Protein AF-A0A7N2L8V3-F1 (afdb_monomer)

pLDDT: mean 88.45, std 13.87, range [44.38, 98.62]

Radius of gyration: 23.27 Å; Cα contacts (8 Å, |Δi|>4): 19; chains: 1; bounding box: 36×37×77 Å

InterPro domains:
  IPR044660 Transcription factor IBH1-like [PTHR33124] (14-71)

Secondary structure (DSSP, 8-state):
--HHHHHHHHHHHHHHHHHHHHHHHHHHHHHHHHHHSTT-TT--HHHHHHHHHHHHHHHHHHHHHHHHHHHHS--

Mean predicted aligned error: 7.68 Å

Nearest PDB structures (foldseek):
  5j2l-assembly1_B  TM=4.534E-01  e=7.992E+00  synthetic construct
  6o35-assembly1_B-2  TM=3.439E-01  e=5.558E+00  synthetic construct
  6o35-assembly1_A  TM=3.434E-01  e=8.594E+00  synthetic construct

Sequence (75 aa):
MCSNGCKEFAKVKCRRRRRQAARGAVKMKVKKLQRLVPGGEGLNPDRLFLRTADYILHLRLQVDVLQTLSKISKP

Solvent-accessible surface area (backbone atoms only — not comparable to full-atom values): 4305 Å² total; per-residue (Å²): 142,75,78,65,59,64,56,53,54,52,53,52,54,52,53,52,53,53,52,51,52,51,52,51,52,49,54,52,51,52,56,53,47,22,75,71,35,89,88,19,65,90,51,56,69,72,60,34,52,54,54,42,53,54,49,53,52,51,52,50,52,53,51,52,51,53,52,51,52,54,58,69,69,51,130

Structure (mmCIF, N/CA/C/O backbone):
data_AF-A0A7N2L8V3-F1
#
_entry.id   AF-A0A7N2L8V3-F1
#
loop_
_atom_site.group_PDB
_atom_site.id
_atom_site.type_symbol
_atom_site.label_atom_id
_atom_site.label_alt_id
_atom_site.label_comp_id
_atom_site.label_asym_id
_atom_site.label_entity_id
_atom_site.label_seq_id
_atom_site.pdbx_PDB_ins_code
_atom_site.Cartn_x
_atom_site.Cartn_y
_atom_site.Cartn_z
_atom_site.occupancy
_atom_site.B_iso_or_equiv
_atom_site.auth_seq_id
_atom_site.auth_comp_id
_atom_site.auth_asym_id
_atom_site.auth_atom_id
_atom_site.pdbx_PDB_model_num
ATOM 1 N N . MET A 1 1 ? 21.532 25.547 -43.080 1.00 44.38 1 MET A N 1
ATOM 2 C CA . MET A 1 1 ? 20.261 25.296 -42.362 1.00 44.38 1 MET A CA 1
ATOM 3 C C . MET A 1 1 ? 20.342 23.928 -41.686 1.00 44.38 1 MET A C 1
ATOM 5 O O . MET A 1 1 ? 20.293 22.960 -42.416 1.00 44.38 1 MET A O 1
ATOM 9 N N . CYS A 1 2 ? 20.533 23.819 -40.359 1.00 50.59 2 CYS A N 1
ATOM 10 C CA . CYS A 1 2 ? 20.460 22.530 -39.620 1.00 50.59 2 CYS A CA 1
ATOM 11 C C . CYS A 1 2 ? 20.222 22.694 -38.097 1.00 50.59 2 CYS A C 1
ATOM 13 O O . CYS A 1 2 ? 20.586 21.836 -37.299 1.00 50.59 2 CYS A O 1
ATOM 15 N N . SER A 1 3 ? 19.612 23.794 -37.647 1.00 58.28 3 SER A N 1
ATOM 16 C CA . SER A 1 3 ? 19.549 24.118 -36.207 1.00 58.28 3 SER A CA 1
ATOM 17 C C . SER A 1 3 ? 18.364 23.481 -35.460 1.00 58.28 3 SER A C 1
ATOM 19 O O . SER A 1 3 ? 18.367 23.437 -34.229 1.00 58.28 3 SER A O 1
ATOM 21 N N . ASN A 1 4 ? 17.359 22.960 -36.178 1.00 60.69 4 ASN A N 1
ATOM 22 C CA . ASN A 1 4 ? 16.141 22.400 -35.569 1.00 60.69 4 ASN A CA 1
ATOM 23 C C . ASN A 1 4 ? 16.258 20.915 -35.185 1.00 60.69 4 ASN A C 1
ATOM 25 O O . ASN A 1 4 ? 15.618 20.495 -34.223 1.00 60.69 4 ASN A O 1
ATOM 29 N N . GLY A 1 5 ? 17.118 20.135 -35.853 1.00 59.78 5 GLY A N 1
ATOM 30 C CA . GLY A 1 5 ? 17.300 18.710 -35.545 1.00 59.78 5 GLY A CA 1
ATOM 31 C C . GLY A 1 5 ? 17.851 18.484 -34.133 1.00 59.78 5 GLY A C 1
ATOM 32 O O . GLY A 1 5 ? 17.253 17.771 -33.330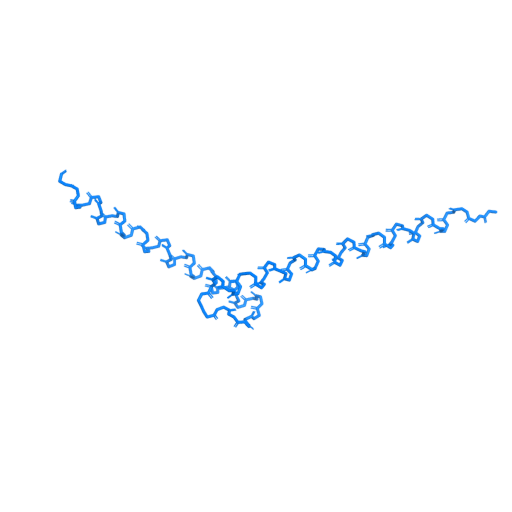 1.00 59.78 5 GLY A O 1
ATOM 33 N N . CYS A 1 6 ? 18.944 19.164 -33.776 1.00 61.84 6 CYS A N 1
ATOM 34 C CA . CYS A 1 6 ? 19.601 18.993 -32.475 1.00 61.84 6 CYS A CA 1
ATOM 35 C C . CYS A 1 6 ? 18.696 19.338 -31.275 1.00 61.84 6 CYS A C 1
ATOM 37 O O . CYS A 1 6 ? 18.756 18.659 -30.245 1.00 61.84 6 CYS A O 1
ATOM 39 N N . LYS A 1 7 ? 17.824 20.353 -31.403 1.00 63.72 7 LYS A N 1
ATOM 40 C CA . LYS A 1 7 ? 16.872 20.746 -30.346 1.00 63.72 7 LYS A CA 1
ATOM 41 C C . LYS A 1 7 ? 15.803 19.675 -30.109 1.00 63.72 7 LYS A C 1
ATOM 43 O O . LYS A 1 7 ? 15.519 19.342 -28.955 1.00 63.72 7 LYS A O 1
ATOM 48 N N . GLU A 1 8 ? 15.266 19.086 -31.174 1.00 64.25 8 GLU A N 1
ATOM 49 C CA . GLU A 1 8 ? 14.249 18.033 -31.075 1.00 64.25 8 GLU A CA 1
ATOM 50 C C . GLU A 1 8 ? 14.827 16.731 -30.490 1.00 64.25 8 GLU A C 1
ATOM 52 O O . GLU A 1 8 ? 14.239 16.147 -29.571 1.00 64.25 8 GLU A O 1
ATOM 57 N N . PHE A 1 9 ? 16.040 16.328 -30.893 1.00 61.34 9 PHE A N 1
ATOM 58 C CA . PHE A 1 9 ? 16.730 15.170 -30.304 1.00 61.34 9 PHE A CA 1
ATOM 59 C C . PHE A 1 9 ? 17.017 15.351 -28.801 1.00 61.34 9 PHE A C 1
ATOM 61 O O . PHE A 1 9 ? 16.809 14.421 -28.008 1.00 61.34 9 PHE A O 1
ATOM 68 N N . AL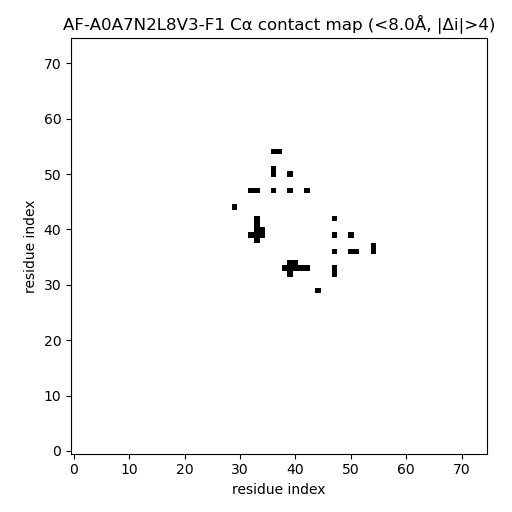A A 1 10 ? 17.430 16.549 -28.371 1.00 72.25 10 ALA A N 1
ATOM 69 C CA . ALA A 1 10 ? 17.645 16.857 -26.955 1.00 72.25 10 ALA A CA 1
ATOM 70 C C . ALA A 1 10 ? 16.341 16.770 -26.135 1.00 72.25 10 ALA A C 1
ATOM 72 O O . ALA A 1 10 ? 16.321 16.194 -25.037 1.00 72.25 10 ALA A O 1
ATOM 73 N N . LYS A 1 11 ? 15.226 17.264 -26.690 1.00 72.62 11 LYS A N 1
ATOM 74 C CA . LYS A 1 11 ? 13.891 17.222 -26.070 1.00 72.62 11 LYS A CA 1
ATOM 75 C C . LYS A 1 11 ? 13.397 15.782 -25.884 1.00 72.62 11 LYS A C 1
ATOM 77 O O . LYS A 1 11 ? 12.912 15.428 -24.803 1.00 72.62 11 LYS A O 1
ATOM 82 N N . VAL A 1 12 ? 13.587 14.919 -26.886 1.00 79.00 12 VAL A N 1
ATOM 83 C CA . VAL A 1 12 ? 13.246 13.485 -26.813 1.00 79.00 12 VAL A CA 1
ATOM 84 C C . VAL A 1 12 ? 14.113 12.752 -25.781 1.00 79.00 12 VAL A C 1
ATOM 86 O O . VAL A 1 12 ? 13.588 11.980 -24.970 1.00 79.00 12 VAL A O 1
ATOM 89 N N . LYS A 1 13 ? 15.424 13.025 -25.738 1.00 78.12 13 LYS A N 1
ATOM 90 C CA . LYS A 1 13 ? 16.357 12.420 -24.768 1.00 78.12 13 LYS A CA 1
ATOM 91 C C . LYS A 1 13 ? 16.007 12.788 -23.321 1.00 78.12 13 LYS A C 1
ATOM 93 O O . LYS A 1 13 ? 15.988 11.909 -22.457 1.00 78.12 13 LYS A O 1
ATOM 98 N N . CYS A 1 14 ? 15.655 14.047 -23.057 1.00 73.81 14 CYS A N 1
ATOM 99 C CA . CYS A 1 14 ? 15.204 14.494 -21.735 1.00 73.81 14 CYS A CA 1
ATOM 100 C C . CYS A 1 14 ? 13.895 13.802 -21.311 1.00 73.81 14 CYS A C 1
ATOM 102 O O . CYS A 1 14 ? 13.798 13.274 -20.199 1.00 73.81 14 CYS A O 1
ATOM 104 N N . ARG A 1 15 ? 12.912 13.705 -22.220 1.00 77.50 15 ARG A N 1
ATOM 105 C CA . ARG A 1 15 ? 11.651 12.982 -21.969 1.00 77.50 15 ARG A CA 1
ATOM 106 C C . ARG A 1 15 ? 11.883 11.508 -21.627 1.00 77.50 15 ARG A C 1
ATOM 108 O O . ARG A 1 15 ? 11.268 10.999 -20.691 1.00 77.50 15 ARG A O 1
ATOM 115 N N . ARG A 1 16 ? 12.788 10.825 -22.338 1.00 80.69 16 ARG A N 1
ATOM 116 C CA . ARG A 1 16 ? 13.150 9.426 -22.042 1.00 80.69 16 ARG A CA 1
ATOM 117 C C . ARG A 1 16 ? 13.772 9.274 -20.651 1.00 80.69 16 ARG A C 1
ATOM 119 O O . ARG A 1 16 ? 13.324 8.413 -19.897 1.00 80.69 16 ARG A O 1
ATOM 126 N N . ARG A 1 17 ? 14.721 10.143 -20.279 1.00 81.94 17 ARG A N 1
ATOM 127 C CA . ARG A 1 17 ? 15.339 10.143 -18.938 1.00 81.94 17 ARG A CA 1
ATOM 128 C C . ARG A 1 17 ? 14.306 10.336 -17.827 1.00 81.94 17 ARG A C 1
ATOM 130 O O . ARG A 1 17 ? 14.29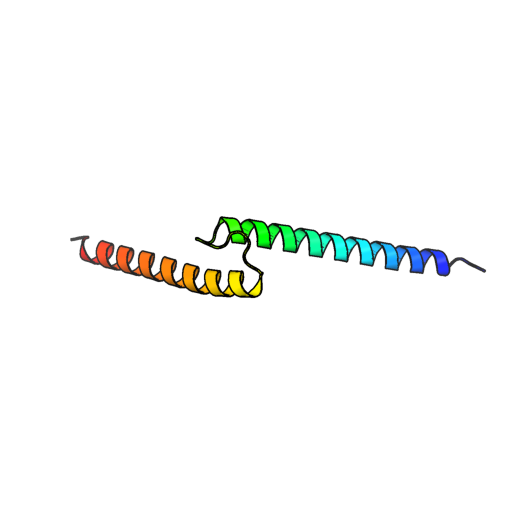1 9.565 -16.874 1.00 81.94 17 ARG A O 1
ATOM 137 N N . ARG A 1 18 ? 13.389 11.299 -17.981 1.00 84.00 18 ARG A N 1
ATOM 138 C CA . ARG A 1 18 ? 12.307 11.537 -17.005 1.00 84.00 18 ARG A CA 1
ATOM 139 C C . ARG A 1 18 ? 11.406 10.314 -16.827 1.00 84.00 18 ARG A C 1
ATOM 141 O O . ARG A 1 18 ? 11.092 9.948 -15.700 1.00 84.00 18 ARG A O 1
ATOM 148 N N . ARG A 1 19 ? 11.031 9.641 -17.921 1.00 85.25 19 ARG A N 1
ATOM 149 C CA . ARG A 1 19 ? 10.227 8.405 -17.861 1.00 85.25 19 ARG A CA 1
ATOM 150 C C . ARG A 1 19 ? 10.960 7.271 -17.143 1.00 85.25 19 ARG A C 1
ATOM 152 O O . ARG A 1 19 ? 10.343 6.554 -16.362 1.00 85.25 19 ARG A O 1
ATOM 159 N N . GLN A 1 20 ? 12.259 7.110 -17.387 1.00 89.31 20 GLN A N 1
ATOM 160 C CA . GLN A 1 20 ? 13.076 6.107 -16.697 1.00 89.31 20 GLN A CA 1
ATOM 161 C C . GLN A 1 20 ? 13.186 6.407 -15.197 1.00 89.31 20 GLN A C 1
ATOM 163 O O . GLN A 1 20 ? 12.980 5.504 -14.389 1.00 89.31 20 GLN A O 1
ATOM 168 N N . ALA A 1 21 ? 13.408 7.671 -14.825 1.00 90.12 21 ALA A N 1
ATOM 169 C CA . ALA A 1 21 ? 13.425 8.098 -13.428 1.00 90.12 21 ALA A CA 1
ATOM 170 C C . ALA A 1 21 ? 12.081 7.826 -12.727 1.00 90.12 21 ALA A C 1
ATOM 172 O O . ALA A 1 21 ? 12.061 7.250 -11.641 1.00 90.12 21 ALA A O 1
ATOM 173 N N . ALA A 1 22 ? 10.955 8.146 -13.378 1.00 91.19 22 ALA A N 1
ATOM 174 C CA . ALA A 1 22 ? 9.622 7.864 -12.846 1.00 91.19 22 ALA A CA 1
ATOM 175 C C . ALA A 1 22 ? 9.387 6.358 -12.632 1.00 91.19 22 ALA A C 1
ATOM 177 O O . ALA A 1 22 ? 8.931 5.947 -11.566 1.00 91.19 22 ALA A O 1
ATOM 178 N N . ARG A 1 23 ? 9.767 5.514 -13.602 1.00 91.75 23 ARG A N 1
ATOM 179 C CA . ARG A 1 23 ? 9.693 4.047 -13.463 1.00 91.75 23 ARG A CA 1
ATOM 180 C C . ARG A 1 23 ? 10.558 3.536 -12.309 1.00 91.75 23 ARG A C 1
ATOM 182 O O . ARG A 1 23 ? 10.109 2.682 -11.547 1.00 91.75 23 ARG A O 1
ATOM 189 N N . GLY A 1 24 ? 11.768 4.076 -12.154 1.00 93.81 24 GLY A N 1
ATOM 190 C CA . GLY A 1 24 ? 12.652 3.763 -11.030 1.00 93.81 24 GLY A CA 1
ATOM 191 C C . GLY A 1 24 ? 12.020 4.112 -9.681 1.00 93.81 24 GLY A C 1
ATOM 192 O O . GLY A 1 24 ? 11.995 3.276 -8.779 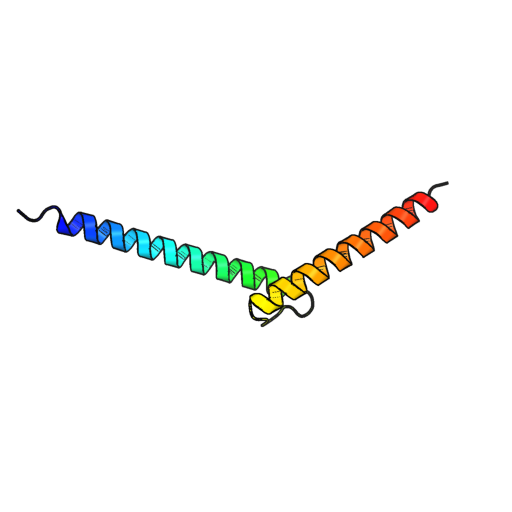1.00 93.81 24 GLY A O 1
ATOM 193 N N . ALA A 1 25 ? 11.424 5.301 -9.567 1.00 95.56 25 ALA A N 1
ATOM 194 C CA . ALA A 1 25 ? 10.737 5.741 -8.354 1.00 95.56 25 ALA A CA 1
ATOM 195 C C . ALA A 1 25 ? 9.540 4.843 -7.995 1.00 95.56 25 ALA A C 1
ATOM 197 O O . ALA A 1 25 ? 9.379 4.472 -6.830 1.00 95.56 25 ALA A O 1
ATOM 198 N N . VAL A 1 26 ? 8.731 4.440 -8.982 1.00 95.38 26 VAL A N 1
ATOM 199 C CA . VAL A 1 26 ? 7.616 3.501 -8.768 1.00 95.38 26 VAL A CA 1
ATOM 200 C C . VAL A 1 26 ? 8.134 2.151 -8.275 1.00 95.38 26 VAL A C 1
ATOM 202 O O . VAL A 1 26 ? 7.634 1.641 -7.275 1.00 95.38 26 VAL A O 1
ATOM 205 N N . LYS A 1 27 ? 9.188 1.603 -8.893 1.00 95.25 27 LYS A N 1
ATOM 206 C CA . LYS A 1 27 ? 9.790 0.330 -8.465 1.00 95.25 27 LYS A CA 1
ATOM 207 C C . LYS A 1 27 ? 10.279 0.383 -7.013 1.00 95.25 27 LYS A C 1
ATOM 209 O O . LYS A 1 27 ? 10.080 -0.574 -6.268 1.00 95.25 27 LYS A O 1
ATOM 214 N N . MET A 1 28 ? 10.873 1.502 -6.593 1.00 96.62 28 MET A N 1
ATOM 215 C CA . MET A 1 28 ? 11.304 1.701 -5.204 1.00 96.62 28 MET A CA 1
ATOM 216 C C . MET A 1 28 ? 10.123 1.783 -4.231 1.00 96.62 28 MET A C 1
ATOM 218 O O . MET A 1 28 ? 10.177 1.184 -3.158 1.00 96.62 28 MET A O 1
ATOM 222 N N . LYS A 1 29 ? 9.037 2.470 -4.608 1.00 96.69 29 LYS A N 1
ATOM 223 C CA . LYS A 1 29 ? 7.806 2.537 -3.803 1.00 96.69 29 LYS A CA 1
ATOM 224 C C . LYS A 1 29 ? 7.147 1.164 -3.654 1.00 96.69 29 LYS A C 1
ATOM 226 O O . LYS A 1 29 ? 6.782 0.806 -2.540 1.00 96.69 29 LYS A O 1
ATOM 231 N N . VAL A 1 30 ? 7.067 0.383 -4.733 1.00 97.06 30 VAL A N 1
ATOM 232 C CA . VAL A 1 30 ? 6.539 -0.992 -4.700 1.00 97.06 30 VAL A CA 1
ATOM 233 C C . VAL A 1 30 ? 7.387 -1.869 -3.779 1.00 97.06 30 VAL A C 1
ATOM 235 O O . VAL A 1 30 ? 6.836 -2.500 -2.887 1.00 97.06 30 VAL A O 1
ATOM 238 N N . LYS A 1 31 ? 8.723 -1.836 -3.898 1.00 97.12 31 LYS A N 1
ATOM 239 C CA . LYS A 1 31 ? 9.614 -2.573 -2.983 1.00 97.12 31 LYS A CA 1
ATOM 240 C C . LYS A 1 31 ? 9.427 -2.176 -1.520 1.00 97.12 31 LYS A C 1
ATOM 242 O O . LYS A 1 31 ? 9.453 -3.029 -0.640 1.00 97.12 31 LYS A O 1
ATOM 247 N N . LYS A 1 32 ? 9.251 -0.881 -1.246 1.00 97.69 32 LYS A N 1
ATOM 248 C CA . LYS A 1 32 ? 8.982 -0.410 0.117 1.00 97.69 32 LYS A CA 1
ATOM 249 C C . LYS A 1 32 ? 7.647 -0.952 0.628 1.00 97.69 32 LYS A C 1
ATOM 251 O O . LYS A 1 32 ? 7.586 -1.396 1.766 1.00 97.69 32 LYS A O 1
ATOM 256 N N . LEU A 1 33 ? 6.614 -0.955 -0.211 1.00 98.06 33 LEU A N 1
ATOM 257 C CA . LEU A 1 33 ? 5.303 -1.489 0.145 1.00 98.06 33 LEU A CA 1
ATOM 258 C C . LEU A 1 33 ? 5.351 -3.000 0.423 1.00 98.06 33 LEU A C 1
ATOM 260 O O . LEU A 1 33 ? 4.804 -3.436 1.427 1.00 98.06 33 LEU A O 1
ATOM 264 N N . GLN A 1 34 ? 6.077 -3.775 -0.389 1.00 97.62 34 GLN A N 1
ATOM 265 C CA . GLN A 1 34 ? 6.281 -5.217 -0.177 1.00 97.62 34 GLN A CA 1
ATOM 266 C C . GLN A 1 34 ? 6.853 -5.542 1.211 1.00 97.62 34 GLN A C 1
ATOM 268 O O . GLN A 1 34 ? 6.441 -6.523 1.816 1.00 97.62 34 GLN A O 1
ATOM 273 N N . ARG A 1 35 ? 7.759 -4.702 1.730 1.00 97.31 35 ARG A N 1
ATOM 274 C CA . ARG A 1 35 ? 8.354 -4.866 3.069 1.00 97.31 35 ARG A CA 1
ATOM 275 C C . ARG A 1 35 ? 7.425 -4.462 4.214 1.00 97.31 35 ARG A C 1
ATOM 277 O O . ARG A 1 35 ? 7.624 -4.907 5.336 1.00 97.31 35 ARG A O 1
ATOM 284 N N . LEU A 1 36 ? 6.467 -3.572 3.957 1.00 97.50 36 LEU A N 1
ATOM 285 C CA . LEU A 1 36 ? 5.528 -3.080 4.972 1.00 97.50 36 LEU A CA 1
ATOM 286 C C . LEU A 1 36 ? 4.315 -3.996 5.138 1.00 97.50 36 LEU A C 1
ATOM 288 O O . LEU A 1 36 ? 3.723 -4.043 6.213 1.00 97.50 36 LEU A O 1
ATOM 292 N N . VAL A 1 37 ? 3.915 -4.675 4.066 1.00 97.38 37 VAL A N 1
ATOM 293 C CA . VAL A 1 37 ? 2.719 -5.516 4.042 1.00 97.38 37 VAL A CA 1
ATOM 294 C C . VAL A 1 37 ? 3.097 -6.935 4.477 1.00 97.38 37 VAL A C 1
ATOM 296 O O . VAL A 1 37 ? 3.956 -7.547 3.838 1.00 97.38 37 VAL A O 1
ATOM 299 N N . PRO A 1 38 ? 2.453 -7.506 5.510 1.00 96.44 38 PRO A N 1
ATOM 300 C CA . PRO A 1 38 ? 2.697 -8.885 5.920 1.00 96.44 38 PRO A CA 1
ATOM 301 C C . PRO A 1 38 ? 2.434 -9.876 4.779 1.00 96.44 38 PRO A C 1
ATOM 303 O O . PRO A 1 38 ? 1.340 -9.913 4.204 1.00 96.44 38 PRO A O 1
ATOM 306 N N . GLY A 1 39 ? 3.448 -10.683 4.450 1.00 94.75 39 GLY A N 1
ATOM 307 C CA . GLY A 1 39 ? 3.414 -11.603 3.306 1.00 94.75 39 GLY A CA 1
ATOM 308 C C . GLY A 1 39 ? 3.466 -10.909 1.937 1.00 94.75 39 GLY A C 1
ATOM 309 O O . GLY A 1 39 ? 3.121 -11.522 0.932 1.00 94.75 39 GLY A O 1
ATOM 310 N N . GLY A 1 40 ? 3.851 -9.629 1.891 1.00 94.38 40 GLY A N 1
ATOM 311 C CA . GLY A 1 40 ? 3.932 -8.822 0.674 1.00 94.38 40 GLY A CA 1
ATOM 312 C C . GLY A 1 40 ? 5.217 -9.005 -0.137 1.00 94.38 40 GLY A C 1
ATOM 313 O O . GLY A 1 40 ? 5.285 -8.563 -1.286 1.00 94.38 40 GLY A O 1
ATOM 314 N N . GLU A 1 41 ? 6.243 -9.634 0.433 1.00 95.44 41 GLU A N 1
ATOM 315 C CA . GLU A 1 41 ? 7.545 -9.792 -0.211 1.00 95.44 41 GLU A CA 1
ATOM 316 C C . GLU A 1 41 ? 7.443 -10.648 -1.482 1.00 95.44 41 GLU A C 1
ATOM 318 O O . GLU A 1 41 ? 6.801 -11.693 -1.508 1.00 95.44 41 GLU A O 1
ATOM 323 N N . GLY A 1 42 ? 8.027 -10.164 -2.581 1.00 92.81 42 GLY A N 1
ATOM 324 C CA . GLY A 1 42 ? 7.975 -10.853 -3.874 1.00 92.81 42 GLY A CA 1
ATOM 325 C C . GLY A 1 42 ? 6.619 -10.820 -4.595 1.00 92.81 42 GLY A C 1
ATOM 326 O O . GLY A 1 42 ? 6.548 -11.280 -5.733 1.00 92.81 42 GLY A O 1
ATOM 327 N N . LEU A 1 43 ? 5.557 -10.244 -4.012 1.00 95.50 43 LEU A N 1
ATOM 328 C CA . LEU A 1 43 ? 4.258 -10.157 -4.686 1.00 95.50 43 LEU A CA 1
ATOM 329 C C . LEU A 1 43 ? 4.297 -9.222 -5.899 1.00 95.50 43 LEU A C 1
ATOM 331 O O . LEU A 1 43 ? 4.821 -8.107 -5.838 1.00 95.50 43 LEU A O 1
ATOM 335 N N . ASN A 1 44 ? 3.643 -9.647 -6.980 1.00 95.19 44 ASN A N 1
ATOM 336 C CA . ASN A 1 44 ? 3.358 -8.777 -8.119 1.00 95.19 44 ASN A CA 1
ATOM 337 C C . ASN A 1 44 ? 2.473 -7.588 -7.691 1.00 95.19 44 ASN A C 1
ATOM 339 O O . ASN A 1 44 ? 1.659 -7.751 -6.778 1.00 95.19 44 ASN A O 1
ATOM 343 N N . PRO A 1 45 ? 2.576 -6.418 -8.354 1.00 94.69 45 PRO A N 1
ATOM 344 C CA . PRO A 1 45 ? 1.871 -5.200 -7.948 1.00 94.69 45 PRO A CA 1
ATOM 345 C C . PRO A 1 45 ? 0.362 -5.373 -7.740 1.00 94.69 45 PRO A C 1
ATOM 347 O O . PRO A 1 45 ? -0.155 -4.908 -6.732 1.00 94.69 45 PRO A O 1
ATOM 350 N N . ASP A 1 46 ? -0.327 -6.096 -8.625 1.00 95.00 46 ASP A N 1
ATOM 351 C CA . ASP A 1 46 ? -1.785 -6.265 -8.539 1.00 95.00 46 ASP A CA 1
ATOM 352 C C . ASP A 1 46 ? -2.202 -7.000 -7.257 1.00 95.00 46 ASP A C 1
ATOM 354 O O . ASP A 1 46 ? -3.081 -6.555 -6.518 1.00 95.00 46 ASP A O 1
ATOM 358 N N . ARG A 1 47 ? -1.501 -8.095 -6.931 1.00 96.62 47 ARG A N 1
ATOM 359 C CA . ARG A 1 47 ? -1.726 -8.856 -5.692 1.00 96.62 47 ARG A CA 1
ATOM 360 C C . ARG A 1 47 ? -1.275 -8.082 -4.460 1.00 96.62 47 ARG A C 1
ATOM 362 O O . ARG A 1 47 ? -1.932 -8.148 -3.424 1.00 96.62 47 ARG A O 1
ATOM 369 N N . LEU A 1 48 ? -0.167 -7.349 -4.570 1.00 98.06 48 LEU A N 1
ATOM 370 C CA . LEU A 1 48 ? 0.350 -6.520 -3.488 1.00 98.06 48 LEU A CA 1
ATOM 371 C C . LEU A 1 48 ? -0.659 -5.441 -3.096 1.00 98.06 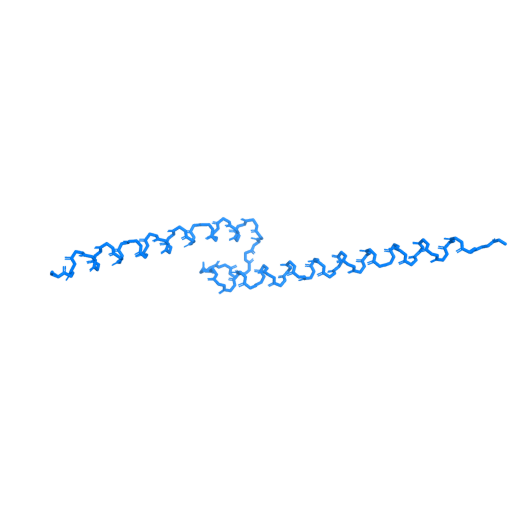48 LEU A C 1
ATOM 373 O O . LEU A 1 48 ? -0.879 -5.232 -1.907 1.00 98.06 48 LEU A O 1
ATOM 377 N N . PHE A 1 49 ? -1.281 -4.769 -4.066 1.00 97.44 49 PHE A N 1
ATOM 378 C CA . PHE A 1 49 ? -2.261 -3.723 -3.784 1.00 97.44 49 PHE A CA 1
ATOM 379 C C . PHE A 1 49 ? -3.543 -4.275 -3.170 1.00 97.44 49 PHE A C 1
ATOM 381 O O . PHE A 1 49 ? -4.026 -3.690 -2.203 1.00 97.44 49 PHE A O 1
ATOM 388 N N . LEU A 1 50 ? -4.038 -5.422 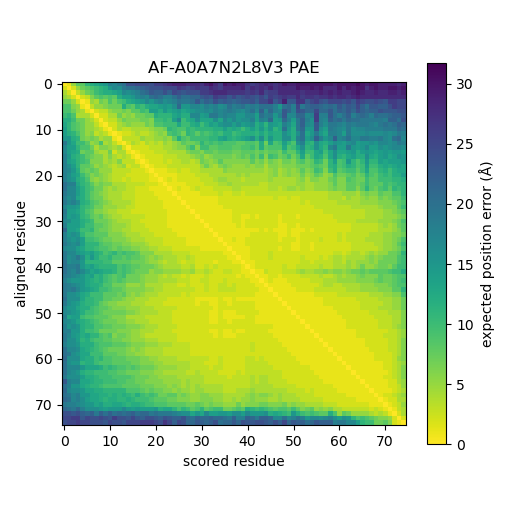-3.645 1.00 97.69 50 LEU A N 1
ATOM 389 C CA . LEU A 1 50 ? -5.182 -6.088 -3.019 1.00 97.69 50 LEU A CA 1
ATOM 390 C C . LEU A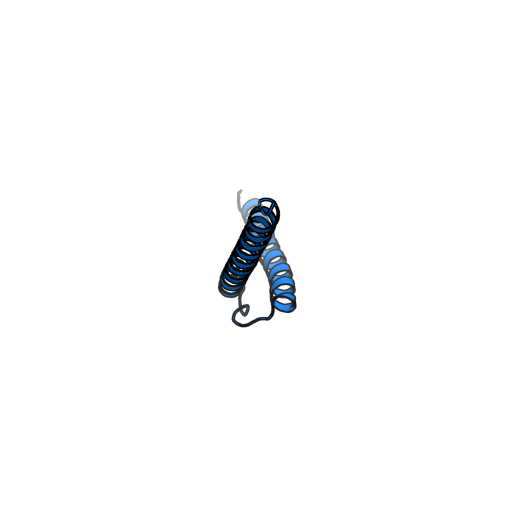 1 50 ? -4.883 -6.444 -1.554 1.00 97.69 50 LEU A C 1
ATOM 392 O O . LEU A 1 50 ? -5.595 -6.016 -0.652 1.00 97.69 50 LEU A O 1
ATOM 396 N N . ARG A 1 51 ? -3.747 -7.107 -1.303 1.00 97.25 51 ARG A N 1
ATOM 397 C CA . ARG A 1 51 ? -3.303 -7.457 0.055 1.00 97.25 51 ARG A CA 1
ATOM 398 C C . ARG A 1 51 ? -3.096 -6.224 0.938 1.00 97.25 51 ARG A C 1
ATOM 400 O O . ARG A 1 51 ? -3.353 -6.266 2.137 1.00 97.25 51 ARG A O 1
ATOM 407 N N . THR A 1 52 ? -2.620 -5.128 0.349 1.00 98.31 52 THR A N 1
ATOM 408 C CA . THR A 1 52 ? -2.461 -3.843 1.040 1.00 98.31 52 THR A CA 1
ATOM 409 C C . THR A 1 52 ? -3.814 -3.281 1.468 1.00 98.31 52 THR A C 1
ATOM 411 O O . THR A 1 52 ? -3.924 -2.794 2.589 1.00 98.31 52 THR A O 1
ATOM 414 N N . ALA A 1 53 ? -4.834 -3.345 0.607 1.00 98.25 53 ALA A N 1
ATOM 415 C CA . ALA A 1 53 ? -6.180 -2.885 0.937 1.00 98.25 53 ALA A CA 1
ATOM 416 C C . ALA A 1 53 ? -6.763 -3.681 2.114 1.00 98.25 53 ALA A C 1
ATOM 418 O O . ALA A 1 53 ? -7.206 -3.076 3.093 1.00 98.25 53 ALA A O 1
ATOM 419 N N . ASP A 1 54 ? -6.651 -5.012 2.068 1.00 97.88 54 ASP A N 1
ATOM 420 C CA . ASP A 1 54 ? -7.072 -5.896 3.161 1.00 97.88 54 ASP A CA 1
ATOM 421 C C . ASP A 1 54 ? -6.343 -5.557 4.467 1.00 97.88 54 ASP A C 1
ATOM 423 O O . ASP A 1 54 ? -6.952 -5.461 5.533 1.00 97.88 54 ASP A O 1
ATOM 427 N N . TYR A 1 55 ? -5.028 -5.327 4.391 1.00 98.25 55 TYR A N 1
ATOM 428 C CA . TYR A 1 55 ? -4.221 -5.016 5.566 1.00 98.25 55 TYR A CA 1
ATOM 429 C C . TYR A 1 55 ? -4.560 -3.646 6.170 1.00 98.25 55 TYR A C 1
ATOM 431 O O . TYR A 1 55 ? -4.652 -3.522 7.390 1.00 98.25 55 TYR A O 1
ATOM 439 N N . ILE A 1 56 ? -4.811 -2.625 5.343 1.00 98.62 56 ILE A N 1
ATOM 440 C CA . ILE A 1 56 ? -5.276 -1.314 5.821 1.00 98.62 56 ILE A CA 1
ATOM 441 C C . ILE A 1 56 ? -6.618 -1.456 6.542 1.00 98.62 56 ILE A C 1
ATOM 443 O O . ILE A 1 56 ? -6.791 -0.866 7.610 1.00 98.62 56 ILE A O 1
ATOM 447 N N . LEU A 1 57 ? -7.558 -2.220 5.979 1.00 98.50 57 LEU A N 1
ATOM 448 C CA . LEU A 1 57 ? -8.853 -2.461 6.611 1.00 98.50 57 LEU A CA 1
ATOM 449 C C . LEU A 1 57 ? -8.684 -3.169 7.960 1.00 98.50 57 LEU A C 1
ATOM 451 O O . LEU A 1 57 ? -9.242 -2.719 8.957 1.00 98.50 57 LEU A O 1
ATOM 455 N N . HIS A 1 58 ? -7.861 -4.218 8.008 1.00 98.19 58 HIS A N 1
ATOM 456 C CA . HIS A 1 58 ? -7.561 -4.947 9.238 1.00 98.19 58 HIS A CA 1
ATOM 457 C C . HIS A 1 58 ? -7.014 -4.013 10.328 1.00 98.19 58 HIS A C 1
ATOM 459 O O . HIS A 1 58 ? -7.513 -4.016 11.452 1.00 98.19 58 HIS A O 1
ATOM 465 N N . LEU A 1 59 ? -6.011 -3.192 10.001 1.00 98.50 59 LEU A N 1
ATOM 466 C CA . LEU A 1 59 ? -5.405 -2.264 10.959 1.00 98.50 59 LEU A CA 1
ATOM 467 C C . LEU A 1 59 ? -6.407 -1.228 11.477 1.00 98.50 59 LEU A C 1
ATOM 469 O O . LEU A 1 59 ? -6.404 -0.921 12.667 1.00 98.50 59 LEU A O 1
ATOM 473 N N . ARG A 1 60 ? -7.275 -0.701 10.605 1.00 98.62 60 ARG A N 1
ATOM 474 C CA . ARG A 1 60 ? -8.336 0.233 11.014 1.00 98.62 60 ARG A CA 1
ATOM 475 C C . ARG A 1 60 ? -9.271 -0.417 12.027 1.00 98.62 60 ARG A C 1
ATOM 477 O O . ARG A 1 60 ? -9.445 0.129 13.107 1.00 98.62 60 ARG A O 1
ATOM 484 N N . LEU A 1 61 ? -9.761 -1.619 11.727 1.00 98.62 61 LEU A N 1
ATOM 485 C CA . LEU A 1 61 ? -10.642 -2.360 12.630 1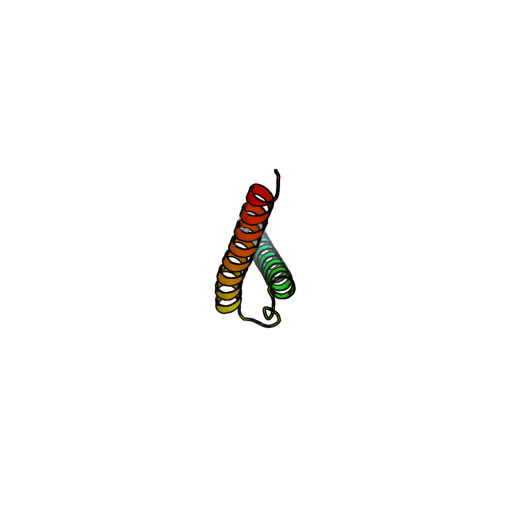.00 98.62 61 LEU A CA 1
ATOM 486 C C . LEU A 1 61 ? -9.977 -2.651 13.983 1.00 98.62 61 LEU A C 1
AT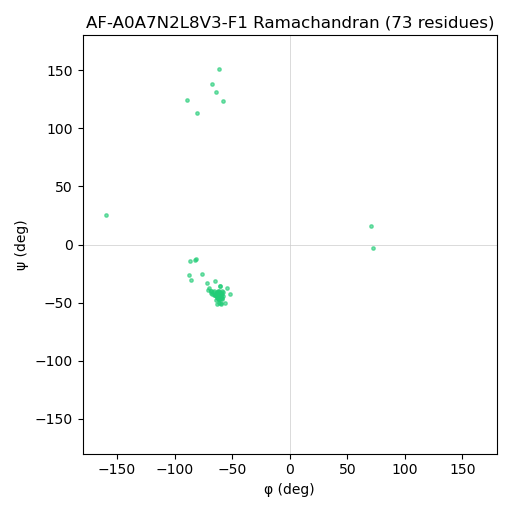OM 488 O O . LEU A 1 61 ? -10.611 -2.477 15.020 1.00 98.62 61 LEU A O 1
ATOM 492 N N . GLN A 1 62 ? -8.697 -3.042 13.999 1.00 98.31 62 GLN A N 1
ATOM 493 C CA . GLN A 1 62 ? -7.954 -3.242 15.250 1.00 98.31 62 GLN A CA 1
ATOM 494 C C . GLN A 1 62 ? -7.908 -1.966 16.099 1.00 98.31 62 GLN A C 1
ATOM 496 O O . GLN A 1 62 ? -8.174 -2.010 17.301 1.00 98.31 62 GLN A O 1
ATOM 501 N N . VAL A 1 63 ? -7.585 -0.829 15.480 1.00 98.38 63 VAL A N 1
ATOM 502 C CA . VAL A 1 63 ? -7.537 0.465 16.169 1.00 98.38 63 VAL A CA 1
ATOM 503 C C . VAL A 1 63 ? -8.924 0.867 16.673 1.00 98.38 63 VAL A C 1
ATOM 505 O O . VAL A 1 63 ? -9.041 1.283 17.824 1.00 98.38 63 VAL A O 1
ATOM 508 N N . ASP A 1 64 ? -9.968 0.697 15.865 1.00 98.31 64 ASP A N 1
ATOM 509 C CA . ASP A 1 64 ? -11.343 1.057 16.226 1.00 98.31 64 ASP A CA 1
ATOM 510 C C . ASP A 1 64 ? -11.845 0.246 17.433 1.00 98.31 64 ASP A C 1
ATOM 512 O O . ASP A 1 64 ? -12.435 0.806 18.366 1.00 98.31 64 ASP A O 1
ATOM 516 N N . VAL A 1 65 ? -11.553 -1.059 17.469 1.00 98.06 65 VAL A N 1
ATOM 517 C CA . VAL A 1 65 ? -11.865 -1.927 18.616 1.00 98.06 65 VAL A CA 1
ATOM 518 C C . VAL A 1 65 ? -11.127 -1.452 19.866 1.00 98.06 65 VAL A C 1
ATOM 520 O O . VAL A 1 65 ? -11.759 -1.230 20.899 1.00 98.06 65 VAL A O 1
ATOM 523 N N . LEU A 1 66 ? -9.811 -1.231 19.784 1.00 97.75 66 LEU A N 1
ATOM 524 C CA . LEU A 1 66 ? -9.010 -0.779 20.928 1.00 97.75 66 LEU A CA 1
ATOM 525 C C . LEU A 1 66 ? -9.467 0.587 21.456 1.00 97.75 66 LEU A C 1
ATOM 527 O O . LEU A 1 66 ? -9.541 0.794 22.667 1.00 97.75 66 LEU A O 1
ATOM 531 N N . GLN A 1 67 ? -9.817 1.513 20.565 1.00 97.25 67 GLN A N 1
ATOM 532 C CA . GLN A 1 67 ? -10.357 2.815 20.948 1.00 97.25 67 GLN A CA 1
ATOM 533 C C . GLN A 1 67 ? -11.721 2.691 21.625 1.00 97.25 67 GLN A C 1
ATOM 535 O O . GLN A 1 67 ? -11.981 3.399 22.597 1.00 97.25 67 GLN A O 1
ATOM 540 N N . THR A 1 68 ? -12.587 1.807 21.133 1.00 97.19 68 THR A N 1
ATOM 541 C CA . THR A 1 68 ? -13.905 1.555 21.728 1.00 97.19 68 THR A CA 1
ATOM 542 C C . THR A 1 68 ? -13.759 0.969 23.128 1.00 97.19 68 THR A C 1
ATOM 544 O O . THR A 1 68 ? -14.338 1.497 24.074 1.00 97.19 68 THR A O 1
ATOM 547 N N . LEU A 1 69 ? -12.904 -0.041 23.289 1.00 96.56 69 LEU A N 1
ATOM 548 C CA . LEU A 1 69 ? -12.606 -0.633 24.592 1.00 96.56 69 LEU A CA 1
ATOM 549 C C . LEU A 1 69 ? -12.000 0.390 25.559 1.00 96.56 69 LEU A C 1
ATOM 551 O O . LEU A 1 69 ? -12.432 0.470 26.702 1.00 96.56 69 LEU A O 1
ATOM 555 N N . SER A 1 70 ? -11.069 1.229 25.094 1.00 96.44 70 SER A N 1
ATOM 556 C CA . SER A 1 70 ? -10.476 2.286 25.922 1.00 96.44 70 SER A CA 1
ATOM 557 C C . SER A 1 70 ? -11.486 3.353 26.355 1.00 96.44 70 SER A C 1
ATOM 559 O O . SER A 1 70 ? -11.330 3.936 27.426 1.00 96.44 70 SER A O 1
ATOM 561 N N . LYS A 1 71 ? -12.506 3.642 25.537 1.00 94.44 71 LYS A N 1
ATOM 562 C CA . LYS A 1 71 ? -13.590 4.563 25.910 1.00 94.44 71 LYS A CA 1
ATOM 563 C C . LYS A 1 71 ? -14.498 3.951 26.972 1.00 94.44 71 LYS A C 1
ATOM 565 O O . LYS A 1 71 ? -14.893 4.663 27.879 1.00 94.44 71 LYS A O 1
ATOM 570 N N . ILE A 1 72 ? -14.790 2.656 26.866 1.00 94.75 72 ILE A N 1
ATOM 571 C CA . ILE A 1 72 ? -15.621 1.931 27.839 1.00 94.75 72 ILE A CA 1
ATOM 572 C C . ILE A 1 72 ? -14.870 1.725 29.163 1.00 94.75 72 ILE A C 1
ATOM 574 O O . ILE A 1 72 ? -15.481 1.723 30.223 1.00 94.75 72 ILE A O 1
ATOM 578 N N . SER A 1 73 ? -13.546 1.551 29.118 1.00 86.38 73 SER A N 1
ATOM 579 C CA . SER A 1 73 ? -12.730 1.283 30.307 1.00 86.38 73 SER A CA 1
ATOM 580 C C . SER A 1 73 ? -12.360 2.530 31.111 1.00 86.38 73 SER A C 1
ATOM 582 O O . SER A 1 73 ? -11.790 2.393 32.191 1.00 86.38 73 SER A O 1
ATOM 584 N N . LYS A 1 74 ? -12.572 3.734 30.568 1.00 67.94 74 LYS A N 1
ATOM 585 C CA . LYS A 1 74 ? -12.387 4.978 31.321 1.00 67.94 74 LYS A CA 1
ATOM 586 C C . LYS A 1 74 ? -13.649 5.190 32.170 1.00 67.94 74 LYS A C 1
ATOM 588 O O . LYS A 1 74 ? -14.705 5.347 31.560 1.00 67.94 74 LYS A O 1
ATOM 593 N N . PRO A 1 75 ? -13.554 5.122 33.513 1.00 61.44 75 PRO A N 1
ATOM 594 C CA . PRO A 1 75 ? -14.689 5.380 34.396 1.00 61.44 75 PRO A CA 1
ATOM 595 C C . PRO A 1 75 ? -15.183 6.825 34.280 1.00 61.44 75 PRO A C 1
ATOM 597 O O . PRO A 1 75 ? -14.373 7.704 33.896 1.00 61.44 75 PRO A O 1
#

Organism: Quercus lobata (NCBI:txid97700)

Foldseek 3Di:
DPPPPVVVVVVVVVVVVVVVVVVVVVVVVLCVLLVVQVNSPPDDPVVSVVSVVVVVVVVVVVVVVVVVVVVVPPD